Protein AF-A0A1M4T1I7-F1 (afdb_monomer_lite)

Structure (mmCIF, N/CA/C/O backbone):
data_AF-A0A1M4T1I7-F1
#
_entry.id   AF-A0A1M4T1I7-F1
#
loop_
_atom_site.group_PDB
_atom_site.id
_atom_site.type_symbol
_atom_site.label_atom_id
_atom_site.label_alt_id
_atom_site.label_comp_id
_atom_site.label_asym_id
_atom_site.label_entity_id
_atom_site.label_seq_id
_atom_site.pdbx_PDB_ins_code
_atom_site.Cartn_x
_atom_site.Cartn_y
_atom_site.Cartn_z
_atom_site.occupancy
_atom_site.B_iso_or_equiv
_atom_site.auth_seq_id
_atom_site.auth_comp_id
_atom_site.auth_asym_id
_atom_site.auth_atom_id
_atom_site.pdbx_PDB_model_num
ATOM 1 N N . MET A 1 1 ? -19.731 -5.158 9.465 1.00 67.06 1 MET A N 1
ATOM 2 C CA . MET A 1 1 ? -18.665 -6.024 8.899 1.00 67.06 1 MET A CA 1
ATOM 3 C C . MET A 1 1 ? -18.030 -5.417 7.651 1.00 67.06 1 MET A C 1
ATOM 5 O O . MET A 1 1 ? -16.820 -5.243 7.663 1.00 67.06 1 MET A O 1
ATOM 9 N N . ALA A 1 2 ? -18.805 -5.019 6.633 1.00 81.38 2 ALA A N 1
ATOM 10 C CA . ALA A 1 2 ? -18.279 -4.443 5.385 1.00 81.38 2 ALA A CA 1
ATOM 11 C C . ALA A 1 2 ? -17.332 -3.239 5.581 1.00 81.38 2 ALA A C 1
ATOM 13 O O . ALA A 1 2 ? -16.258 -3.204 4.991 1.00 81.38 2 ALA A O 1
ATOM 14 N N . THR A 1 3 ? -17.659 -2.301 6.477 1.00 82.31 3 THR A N 1
ATOM 15 C CA . THR A 1 3 ? -16.827 -1.111 6.738 1.00 82.31 3 THR A CA 1
ATOM 16 C C . THR A 1 3 ? -15.421 -1.462 7.225 1.00 82.31 3 THR A C 1
ATOM 18 O O . THR A 1 3 ? -14.450 -0.879 6.760 1.00 82.31 3 THR A O 1
ATOM 21 N N . LYS A 1 4 ? -15.287 -2.462 8.109 1.00 81.69 4 LYS A N 1
ATOM 22 C CA . LYS A 1 4 ? -13.978 -2.908 8.612 1.00 81.69 4 LYS A CA 1
ATOM 23 C C . LYS A 1 4 ? -13.129 -3.523 7.500 1.00 81.69 4 LYS A C 1
ATOM 25 O O . LYS A 1 4 ? -11.924 -3.298 7.476 1.00 81.69 4 LYS A O 1
ATOM 30 N N . ILE A 1 5 ? -13.758 -4.249 6.574 1.00 84.19 5 ILE A N 1
ATOM 31 C CA . ILE A 1 5 ? -13.089 -4.835 5.404 1.00 84.19 5 ILE A CA 1
ATOM 32 C C . ILE A 1 5 ? -12.574 -3.718 4.497 1.00 84.19 5 ILE A C 1
ATOM 34 O O . ILE A 1 5 ? -11.392 -3.699 4.178 1.00 84.19 5 ILE A O 1
ATOM 38 N N . ILE A 1 6 ? -13.421 -2.740 4.165 1.00 86.44 6 ILE A N 1
ATOM 39 C CA . ILE A 1 6 ? -13.047 -1.609 3.303 1.00 86.44 6 ILE A CA 1
ATOM 40 C C . ILE A 1 6 ? -11.886 -0.818 3.917 1.00 86.44 6 ILE A C 1
ATOM 42 O O . ILE A 1 6 ? -10.881 -0.583 3.250 1.00 86.44 6 ILE A O 1
ATOM 46 N N . VAL A 1 7 ? -11.987 -0.459 5.201 1.00 85.31 7 VAL A N 1
ATOM 47 C CA . VAL A 1 7 ? -10.931 0.276 5.919 1.00 85.31 7 VAL A CA 1
ATOM 48 C C . VAL A 1 7 ? -9.624 -0.521 5.940 1.00 85.31 7 VAL A C 1
ATOM 50 O O . VAL A 1 7 ? -8.558 0.045 5.705 1.00 85.31 7 VAL A O 1
ATOM 53 N N . SER A 1 8 ? -9.705 -1.837 6.148 1.00 84.81 8 SER A N 1
ATOM 54 C CA . SER A 1 8 ? -8.548 -2.739 6.132 1.00 84.81 8 SER A CA 1
ATOM 55 C C . SER A 1 8 ? -7.873 -2.794 4.765 1.00 84.81 8 SER A C 1
ATOM 57 O O . SER A 1 8 ? -6.658 -2.631 4.668 1.00 84.81 8 SER A O 1
ATOM 59 N N . THR A 1 9 ? -8.652 -2.975 3.698 1.00 85.06 9 THR A N 1
ATOM 60 C CA . THR A 1 9 ? -8.138 -3.017 2.325 1.00 85.06 9 THR A CA 1
ATOM 61 C C . THR A 1 9 ? -7.475 -1.698 1.940 1.00 85.06 9 THR A C 1
ATOM 63 O O . THR A 1 9 ? -6.364 -1.703 1.414 1.00 85.06 9 THR A O 1
ATOM 66 N N . VAL A 1 10 ? -8.115 -0.565 2.249 1.00 86.62 10 VAL A N 1
ATOM 67 C CA . VAL A 1 10 ? -7.559 0.768 1.975 1.00 86.62 10 VAL A CA 1
ATOM 68 C C . VAL A 1 10 ? -6.254 0.982 2.744 1.00 86.62 10 VAL A C 1
ATOM 70 O O . VAL A 1 10 ? -5.268 1.424 2.156 1.00 86.62 10 VAL A O 1
ATOM 73 N N . PHE A 1 11 ? -6.202 0.609 4.025 1.00 86.44 11 PHE A N 1
ATOM 74 C CA . PHE A 1 11 ? -4.982 0.739 4.821 1.00 86.44 11 PHE A CA 1
ATOM 75 C C . PHE A 1 11 ? -3.826 -0.096 4.258 1.00 86.44 11 PHE A C 1
ATOM 77 O O . PHE A 1 11 ? -2.715 0.415 4.142 1.00 86.44 11 PHE A O 1
ATOM 84 N N . LEU A 1 12 ? -4.077 -1.347 3.855 1.00 84.31 12 LEU A N 1
ATOM 85 C CA . LEU A 1 12 ? -3.046 -2.209 3.262 1.00 84.31 12 LEU A CA 1
ATOM 86 C C . LEU A 1 12 ? -2.514 -1.655 1.936 1.00 84.31 12 LEU A C 1
ATOM 88 O O . LEU A 1 12 ? -1.311 -1.727 1.683 1.00 84.31 12 LEU A O 1
ATOM 92 N N . LEU A 1 13 ? -3.383 -1.066 1.111 1.00 83.44 13 LEU A N 1
ATOM 93 C CA . LEU A 1 13 ? -2.972 -0.414 -0.133 1.00 83.44 13 LEU A CA 1
ATOM 94 C C . LEU A 1 13 ? -2.054 0.784 0.135 1.00 83.44 13 LEU A C 1
ATOM 96 O O . LEU A 1 13 ? -0.991 0.883 -0.483 1.00 83.44 13 LEU A O 1
ATOM 100 N N . ILE A 1 14 ? -2.429 1.652 1.080 1.00 84.88 14 ILE A N 1
ATOM 101 C CA . ILE A 1 14 ? -1.636 2.831 1.460 1.00 84.88 14 ILE A CA 1
ATOM 102 C C . ILE A 1 14 ? -0.303 2.407 2.091 1.00 84.88 14 ILE A C 1
ATOM 104 O O . ILE A 1 14 ? 0.746 2.939 1.731 1.00 84.88 14 ILE A O 1
ATOM 108 N N . LEU A 1 15 ? -0.320 1.426 2.997 1.00 84.06 15 LEU A N 1
ATOM 109 C CA . LEU A 1 15 ? 0.888 0.881 3.618 1.00 84.06 15 LEU A CA 1
ATOM 110 C C . LEU A 1 15 ? 1.842 0.312 2.558 1.00 84.06 15 LEU A C 1
ATOM 112 O O . LEU A 1 15 ? 3.046 0.553 2.619 1.00 84.06 15 LEU A O 1
ATOM 116 N N . GLY A 1 16 ? 1.299 -0.384 1.558 1.00 80.00 16 GLY A N 1
ATOM 117 C CA . GLY A 1 16 ? 2.047 -0.856 0.397 1.00 80.00 16 GLY A CA 1
ATOM 118 C C . GLY A 1 16 ? 2.767 0.258 -0.349 1.00 80.00 16 GLY A C 1
ATOM 119 O O . GLY A 1 16 ? 3.969 0.164 -0.555 1.00 80.00 16 GLY A O 1
ATOM 120 N N . LEU A 1 17 ? 2.050 1.332 -0.687 1.00 80.69 17 LEU A N 1
ATOM 121 C CA . LEU A 1 17 ? 2.603 2.525 -1.341 1.00 80.69 17 LEU A CA 1
ATOM 122 C C . LEU A 1 17 ? 3.765 3.136 -0.550 1.00 80.69 17 LEU A C 1
ATOM 124 O O . LEU A 1 17 ? 4.807 3.473 -1.118 1.00 80.69 17 LEU A O 1
ATOM 128 N N . VAL A 1 18 ? 3.593 3.271 0.767 1.00 81.50 18 VAL A N 1
ATOM 129 C CA . VAL A 1 18 ? 4.625 3.821 1.655 1.00 81.50 18 VAL A CA 1
ATOM 130 C C . VAL A 1 18 ? 5.851 2.911 1.702 1.00 81.50 18 VAL A C 1
ATOM 132 O O . VAL A 1 18 ? 6.976 3.406 1.641 1.00 81.50 18 VAL A O 1
ATOM 135 N N . MET A 1 19 ? 5.654 1.591 1.753 1.00 77.25 19 MET A N 1
ATOM 136 C CA . MET A 1 19 ? 6.759 0.633 1.698 1.00 77.25 19 MET A CA 1
ATOM 137 C C . MET A 1 19 ? 7.482 0.656 0.354 1.00 77.25 19 MET A C 1
ATOM 139 O O . MET A 1 19 ? 8.706 0.677 0.351 1.00 77.25 19 MET A O 1
ATOM 143 N N . THR A 1 20 ? 6.763 0.735 -0.768 1.00 73.88 20 THR A N 1
ATOM 144 C CA . THR A 1 20 ? 7.365 0.866 -2.103 1.00 73.88 20 THR A CA 1
ATOM 145 C C . THR A 1 20 ? 8.259 2.103 -2.187 1.00 73.88 20 THR A C 1
ATOM 147 O O . THR A 1 20 ? 9.382 2.017 -2.685 1.00 73.88 20 THR A O 1
ATOM 150 N N . LYS A 1 21 ? 7.816 3.240 -1.626 1.00 71.69 21 LYS A N 1
ATOM 151 C CA . LYS A 1 21 ? 8.675 4.425 -1.483 1.00 71.69 21 LYS A CA 1
ATOM 152 C C . LYS A 1 21 ? 9.914 4.107 -0.648 1.00 71.69 21 LYS A C 1
ATOM 154 O O . LYS A 1 21 ? 11.019 4.395 -1.083 1.00 71.69 21 LYS A O 1
ATOM 159 N N . GLY A 1 22 ? 9.727 3.519 0.535 1.00 64.88 22 GLY A N 1
ATOM 160 C CA . GLY A 1 22 ? 10.814 3.203 1.462 1.00 64.88 22 GLY A CA 1
ATOM 161 C C . GLY A 1 22 ? 11.848 2.227 0.894 1.00 64.88 22 GLY A C 1
ATOM 162 O O . GLY A 1 22 ? 13.026 2.357 1.209 1.00 64.88 22 GLY A O 1
ATOM 163 N N . THR A 1 23 ? 11.436 1.289 0.040 1.00 68.25 23 THR A N 1
ATOM 164 C CA . THR A 1 23 ? 12.332 0.367 -0.668 1.00 68.25 23 THR A CA 1
ATOM 165 C C . THR A 1 23 ? 13.155 1.110 -1.719 1.00 68.25 23 THR A C 1
ATOM 167 O O . THR A 1 23 ? 14.379 1.111 -1.635 1.00 68.25 23 THR A O 1
ATOM 170 N N . HIS A 1 24 ? 12.509 1.837 -2.633 1.00 64.31 24 HIS A N 1
ATOM 171 C CA . HIS A 1 24 ? 13.210 2.515 -3.729 1.00 64.31 24 HIS A CA 1
ATOM 172 C C . HIS A 1 24 ? 13.958 3.789 -3.314 1.00 64.31 24 HIS A C 1
ATOM 174 O O . HIS A 1 24 ? 14.872 4.219 -4.005 1.00 64.31 24 HIS A O 1
ATOM 180 N N . GLU A 1 25 ? 13.611 4.413 -2.190 1.00 61.72 25 GLU A N 1
ATOM 181 C CA . GLU A 1 25 ? 14.379 5.533 -1.627 1.00 61.72 25 GLU A CA 1
ATOM 182 C C . GLU A 1 25 ? 15.689 5.060 -0.977 1.00 61.72 25 GLU A C 1
ATOM 184 O O . GLU A 1 25 ? 16.624 5.848 -0.834 1.00 61.72 25 GLU A O 1
ATOM 189 N N . LYS A 1 26 ? 15.768 3.774 -0.608 1.00 53.81 26 LYS A N 1
ATOM 190 C CA . LYS A 1 26 ? 16.965 3.146 -0.039 1.00 53.81 26 LYS A CA 1
ATOM 191 C C . LYS A 1 26 ? 17.894 2.558 -1.105 1.00 53.81 26 LYS A C 1
ATOM 193 O O . LYS A 1 26 ? 19.081 2.392 -0.830 1.00 53.81 26 LYS A O 1
ATOM 198 N N . ASP A 1 27 ? 17.364 2.257 -2.289 1.00 55.69 27 ASP A N 1
ATOM 199 C CA . ASP A 1 27 ? 18.143 1.755 -3.419 1.00 55.69 27 ASP A CA 1
ATOM 200 C C . ASP A 1 27 ? 19.067 2.845 -3.979 1.00 55.69 27 ASP A C 1
ATOM 202 O O . ASP A 1 27 ? 18.720 4.026 -4.080 1.00 55.69 27 ASP A O 1
ATOM 206 N N . ASN A 1 28 ? 20.277 2.444 -4.369 1.00 48.81 28 ASN A N 1
ATOM 207 C CA . ASN A 1 28 ? 21.261 3.342 -4.963 1.00 48.81 28 ASN A CA 1
ATOM 208 C C . ASN A 1 28 ? 20.675 3.987 -6.241 1.00 48.81 28 ASN A C 1
ATOM 210 O O . ASN A 1 28 ? 19.920 3.354 -6.978 1.00 48.81 28 ASN A O 1
ATOM 214 N N . ILE A 1 29 ? 21.041 5.237 -6.551 1.00 54.00 29 ILE A N 1
ATOM 215 C CA . ILE A 1 29 ? 20.463 6.080 -7.633 1.00 54.00 29 ILE A CA 1
ATOM 216 C C . ILE A 1 29 ? 20.558 5.424 -9.040 1.00 54.00 29 ILE A C 1
ATOM 218 O O . ILE A 1 29 ? 19.981 5.913 -10.016 1.00 54.00 29 ILE A O 1
ATOM 222 N N . GLN A 1 30 ?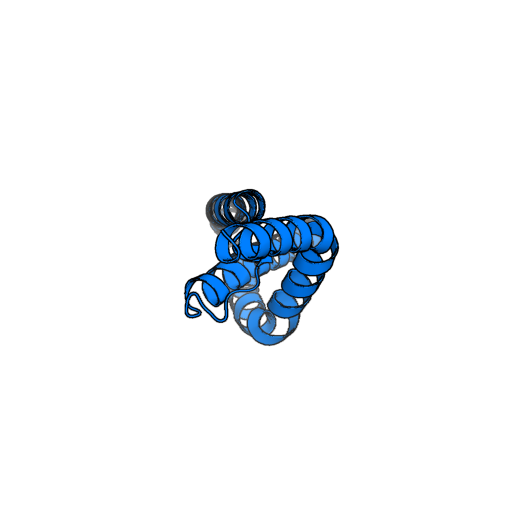 21.316 4.331 -9.165 1.00 49.12 30 GLN A N 1
ATOM 223 C CA . GLN A 1 30 ? 21.465 3.525 -10.378 1.00 49.12 30 GLN A CA 1
ATOM 224 C C . GLN A 1 30 ? 20.462 2.364 -10.502 1.00 49.12 30 GLN A C 1
ATOM 226 O O . GLN A 1 30 ? 20.178 1.967 -11.628 1.00 49.12 30 GLN A O 1
ATOM 231 N N . GLU A 1 31 ? 19.903 1.859 -9.399 1.00 53.22 31 GLU A N 1
ATOM 232 C CA . GLU A 1 31 ? 18.944 0.736 -9.382 1.00 53.22 31 GLU A CA 1
ATOM 233 C C . GLU A 1 31 ? 17.487 1.204 -9.284 1.00 53.22 31 GLU A C 1
ATOM 235 O O . GLU A 1 31 ? 16.556 0.438 -9.522 1.00 53.22 31 GLU A O 1
ATOM 240 N N . THR A 1 32 ? 17.273 2.489 -8.993 1.00 58.38 32 THR A N 1
ATOM 241 C CA . THR A 1 32 ? 15.937 3.073 -8.914 1.00 58.38 32 THR A CA 1
ATOM 242 C C . THR A 1 32 ? 15.277 3.126 -10.297 1.00 58.38 32 THR A C 1
ATOM 244 O O . THR A 1 32 ? 15.804 3.787 -11.204 1.00 58.38 32 THR A O 1
ATOM 247 N N . PRO A 1 33 ? 14.096 2.503 -10.485 1.00 61.97 33 PRO A N 1
ATOM 248 C CA . PRO A 1 33 ? 13.409 2.532 -11.768 1.00 61.97 33 PRO A CA 1
ATOM 249 C C . PRO A 1 33 ? 13.095 3.976 -12.181 1.00 61.97 33 PRO A C 1
ATOM 251 O O . PRO A 1 33 ? 12.666 4.798 -11.367 1.00 61.97 33 PRO A O 1
ATOM 254 N N . LEU A 1 34 ? 13.271 4.297 -13.469 1.00 64.31 34 LEU A N 1
ATOM 255 C CA . LEU A 1 34 ? 13.052 5.644 -14.031 1.00 64.31 34 LEU A CA 1
ATOM 256 C C . LEU A 1 34 ? 11.667 6.222 -13.703 1.00 64.31 34 LEU A C 1
ATOM 258 O O . LEU A 1 34 ? 11.516 7.439 -13.589 1.00 64.31 34 LEU A O 1
ATOM 262 N N . VAL A 1 35 ? 10.682 5.346 -13.509 1.00 65.06 35 VAL A N 1
ATOM 263 C CA . VAL A 1 35 ? 9.319 5.682 -13.097 1.00 65.06 35 VAL A CA 1
ATOM 264 C C . VAL A 1 35 ? 9.299 6.433 -11.759 1.00 65.06 35 VAL A C 1
ATOM 266 O O . VAL A 1 35 ? 8.663 7.480 -11.659 1.00 65.06 35 VAL A O 1
ATOM 269 N N . TYR A 1 36 ? 10.071 5.991 -10.763 1.00 66.00 36 TYR A N 1
ATOM 270 C CA . TYR A 1 36 ? 10.145 6.624 -9.435 1.00 66.00 36 TYR A CA 1
ATOM 271 C C . TYR A 1 36 ? 10.984 7.904 -9.409 1.00 66.00 36 TYR A C 1
ATOM 273 O O . TYR A 1 36 ? 10.945 8.672 -8.445 1.00 66.00 36 TYR A O 1
ATOM 281 N N . ARG A 1 37 ? 11.726 8.174 -10.488 1.00 65.00 37 ARG A N 1
ATOM 282 C CA . ARG A 1 37 ? 12.438 9.442 -10.681 1.00 65.00 37 ARG A CA 1
ATOM 283 C C . ARG A 1 37 ? 11.520 10.552 -11.197 1.00 65.00 37 ARG A C 1
ATOM 285 O O . ARG A 1 37 ? 11.907 11.719 -11.173 1.00 65.00 37 ARG A O 1
ATOM 292 N N . ASN A 1 38 ? 10.325 10.207 -11.676 1.00 68.69 38 ASN A N 1
ATOM 293 C CA . ASN A 1 38 ? 9.353 11.185 -12.136 1.00 68.69 38 ASN A CA 1
ATOM 294 C C . ASN A 1 38 ? 8.843 12.022 -10.941 1.00 68.69 38 ASN A C 1
ATOM 296 O O . ASN A 1 38 ? 8.388 11.442 -9.949 1.00 68.69 38 ASN A O 1
ATOM 300 N N . PRO A 1 39 ? 8.884 13.369 -11.009 1.00 69.88 39 PRO A N 1
ATOM 301 C CA . PRO A 1 39 ? 8.403 14.234 -9.930 1.00 69.88 39 PRO A CA 1
ATOM 302 C C . PRO A 1 39 ? 6.943 13.963 -9.548 1.00 69.88 39 PRO A C 1
ATOM 304 O O . PRO A 1 39 ? 6.604 14.049 -8.370 1.00 69.88 39 PRO A O 1
ATOM 307 N N . THR A 1 40 ? 6.095 13.571 -10.503 1.00 74.31 40 THR A N 1
ATOM 308 C CA . THR A 1 40 ? 4.692 13.222 -10.237 1.00 74.31 40 THR A CA 1
ATOM 309 C C . THR A 1 40 ? 4.579 11.974 -9.363 1.00 74.31 40 THR A C 1
ATOM 311 O O . THR A 1 40 ? 3.825 11.964 -8.394 1.00 74.31 40 THR A O 1
ATOM 314 N N . VAL A 1 41 ? 5.375 10.940 -9.649 1.00 72.81 41 VAL A N 1
ATOM 315 C CA . VAL A 1 41 ? 5.395 9.695 -8.864 1.00 72.81 41 VAL A CA 1
ATOM 316 C C . VAL A 1 41 ? 5.936 9.963 -7.461 1.00 72.81 41 VAL A C 1
ATOM 318 O O . VAL A 1 41 ? 5.332 9.534 -6.480 1.00 72.81 41 VAL A O 1
ATOM 321 N N . GLN A 1 42 ? 6.998 10.766 -7.333 1.00 76.19 42 GLN A N 1
ATOM 322 C CA . GLN A 1 42 ? 7.494 11.190 -6.019 1.00 76.19 42 GLN A CA 1
ATOM 323 C C . GLN A 1 42 ? 6.464 11.995 -5.221 1.00 76.19 42 GLN A C 1
ATOM 325 O O . GLN A 1 42 ? 6.381 11.835 -4.001 1.00 76.19 42 GLN A O 1
ATOM 330 N N . TYR A 1 43 ? 5.681 12.849 -5.884 1.00 80.31 43 TYR A N 1
ATOM 331 C CA . TYR A 1 43 ? 4.615 13.606 -5.234 1.00 80.31 43 TYR A CA 1
ATOM 332 C C . TYR A 1 43 ? 3.504 12.682 -4.728 1.00 80.31 43 TYR A C 1
ATOM 334 O O . TYR A 1 43 ? 3.109 12.799 -3.571 1.00 80.31 43 TYR A O 1
ATOM 342 N N . ILE A 1 44 ? 3.072 11.713 -5.543 1.00 81.69 44 ILE A N 1
ATOM 343 C CA . ILE A 1 44 ? 2.094 10.690 -5.144 1.00 81.69 44 ILE A CA 1
ATOM 344 C C . ILE A 1 44 ? 2.603 9.913 -3.928 1.00 81.69 44 ILE A C 1
ATOM 346 O O . ILE A 1 44 ? 1.888 9.803 -2.940 1.00 81.69 44 ILE A O 1
ATOM 350 N N . LEU A 1 45 ? 3.856 9.454 -3.949 1.00 81.44 45 LEU A N 1
ATOM 351 C CA . LEU A 1 45 ? 4.457 8.705 -2.840 1.00 81.44 45 LEU A CA 1
ATOM 352 C C . LEU A 1 45 ? 4.568 9.548 -1.558 1.00 81.44 45 LEU A C 1
ATOM 354 O O . LEU A 1 45 ? 4.303 9.049 -0.464 1.00 81.44 45 LEU A O 1
ATOM 358 N N . LYS A 1 46 ? 4.923 10.837 -1.665 1.00 83.25 46 LYS A N 1
ATOM 359 C CA . LYS A 1 46 ? 4.916 11.770 -0.521 1.00 83.25 46 LYS A CA 1
ATOM 360 C C . LYS A 1 46 ? 3.503 11.996 0.019 1.00 83.25 46 LYS A C 1
ATOM 362 O O . LYS A 1 46 ? 3.311 11.969 1.233 1.00 83.25 46 LYS A O 1
ATOM 367 N N . LEU A 1 47 ? 2.522 12.172 -0.862 1.00 86.25 47 LEU A N 1
ATOM 368 C CA . LEU A 1 47 ? 1.118 12.314 -0.488 1.00 86.25 47 LEU A CA 1
ATOM 369 C C . LEU A 1 47 ? 0.596 11.040 0.191 1.00 86.25 47 LEU A C 1
ATOM 371 O O . LEU A 1 47 ? -0.129 11.130 1.178 1.00 86.25 47 LEU A O 1
ATOM 375 N N . SER A 1 48 ? 1.016 9.860 -0.273 1.00 84.75 48 SER A N 1
ATOM 376 C CA . SER A 1 48 ? 0.672 8.579 0.348 1.00 84.75 48 SER A CA 1
ATOM 377 C C . SER A 1 48 ? 1.212 8.451 1.770 1.00 84.75 48 SER A C 1
ATOM 379 O O . SER A 1 48 ? 0.498 7.926 2.616 1.00 84.75 48 SER A O 1
ATOM 381 N N . ILE A 1 49 ? 2.410 8.969 2.075 1.00 85.38 49 ILE A N 1
ATOM 382 C CA . ILE A 1 49 ? 2.907 9.022 3.463 1.00 85.38 49 ILE A CA 1
ATOM 383 C C . ILE A 1 49 ? 2.011 9.907 4.329 1.00 85.38 49 ILE A C 1
ATOM 385 O O . ILE A 1 49 ? 1.665 9.530 5.446 1.00 85.38 49 ILE A O 1
ATOM 389 N N . LEU A 1 50 ? 1.625 11.080 3.823 1.00 88.62 50 LEU A N 1
ATOM 390 C CA . LEU A 1 50 ? 0.761 11.992 4.568 1.00 88.62 50 LEU A CA 1
ATOM 391 C C . LEU A 1 50 ? -0.611 11.355 4.839 1.00 88.62 50 LEU A C 1
ATOM 393 O O . LEU A 1 50 ? -1.091 11.380 5.973 1.00 88.62 50 LEU A O 1
ATOM 397 N N . LEU A 1 51 ? -1.200 10.719 3.819 1.00 88.12 51 LEU A N 1
ATOM 398 C CA . LEU A 1 51 ? -2.424 9.930 3.963 1.00 88.12 51 LEU A CA 1
ATOM 399 C C . LEU A 1 51 ? -2.239 8.794 4.965 1.00 88.12 51 LEU A C 1
ATOM 401 O O . LEU A 1 51 ? -3.116 8.581 5.794 1.00 88.12 51 LEU A O 1
ATOM 405 N N . PHE A 1 52 ? -1.110 8.089 4.920 1.00 88.69 52 PHE A N 1
ATOM 406 C CA . PHE A 1 52 ? -0.817 7.003 5.845 1.00 88.69 52 PHE A CA 1
ATOM 407 C C . PHE A 1 52 ? -0.792 7.486 7.291 1.00 88.69 52 PHE A C 1
ATOM 409 O O . PHE A 1 52 ? -1.426 6.866 8.134 1.00 88.69 52 PHE A O 1
ATOM 416 N N . ILE A 1 53 ? -0.128 8.607 7.578 1.00 88.56 53 ILE A N 1
ATOM 417 C CA . ILE A 1 53 ? -0.072 9.183 8.928 1.00 88.56 53 ILE A CA 1
ATOM 418 C C . ILE A 1 53 ? -1.476 9.563 9.413 1.00 88.56 53 ILE A C 1
ATOM 420 O O . ILE A 1 53 ? -1.866 9.181 10.516 1.00 88.56 53 ILE A O 1
ATOM 424 N N . GLY A 1 54 ? -2.259 10.259 8.582 1.00 88.00 54 GLY A N 1
ATOM 425 C CA . GLY A 1 54 ? -3.626 10.650 8.938 1.00 88.00 54 GLY A CA 1
ATOM 426 C C . GLY A 1 54 ? -4.545 9.445 9.161 1.00 88.00 54 GLY A C 1
ATOM 427 O O . GLY A 1 54 ? -5.253 9.369 10.166 1.00 88.00 54 GLY A O 1
ATOM 428 N N . PHE A 1 55 ? -4.490 8.464 8.260 1.00 87.94 55 PHE A N 1
ATOM 429 C CA . PHE A 1 55 ? -5.316 7.260 8.329 1.00 87.94 55 PHE A CA 1
ATOM 430 C C . PHE A 1 55 ? -4.877 6.327 9.465 1.00 87.94 55 PHE A C 1
ATOM 432 O O . PHE A 1 55 ? -5.720 5.720 10.119 1.00 87.94 55 PHE A O 1
ATOM 439 N N . SER A 1 56 ? -3.574 6.266 9.752 1.00 87.19 56 SER A N 1
ATOM 440 C CA . SER A 1 56 ? -3.003 5.568 10.906 1.00 87.19 56 SER A CA 1
ATOM 441 C C . SER A 1 56 ? -3.487 6.187 12.211 1.00 87.19 56 SER A C 1
ATOM 443 O O . SER A 1 56 ? -3.902 5.448 13.097 1.00 87.19 56 SER A O 1
ATOM 445 N N . GLY A 1 57 ? -3.471 7.519 12.329 1.00 88.38 57 GLY A N 1
ATOM 446 C CA . GLY A 1 57 ? -4.014 8.214 13.497 1.00 88.38 57 GLY A CA 1
ATOM 447 C C . GLY A 1 57 ? -5.495 7.895 13.696 1.00 88.38 57 GLY A C 1
ATOM 448 O O . GLY A 1 57 ? -5.896 7.482 14.780 1.00 88.38 57 GLY A O 1
ATOM 449 N N . PHE A 1 58 ? -6.293 7.987 12.629 1.00 88.75 58 PHE A N 1
ATOM 450 C CA . PHE A 1 58 ? -7.714 7.636 12.663 1.00 88.75 58 PHE A CA 1
ATOM 451 C C . PHE A 1 58 ? -7.962 6.183 13.105 1.00 88.75 58 PHE A C 1
ATOM 453 O O . PHE A 1 58 ? -8.787 5.942 13.983 1.00 88.75 58 PHE A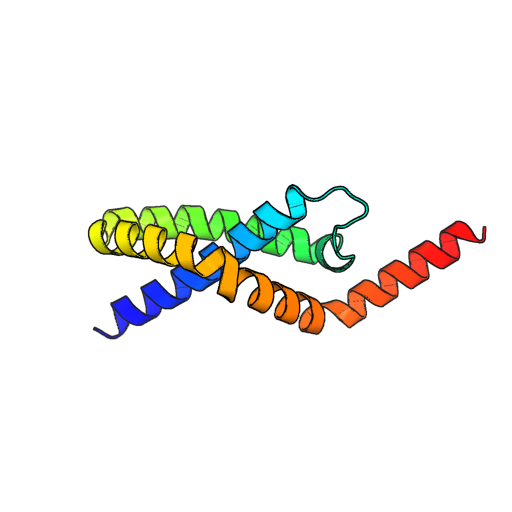 O 1
ATOM 460 N N . LEU A 1 59 ? -7.229 5.216 12.544 1.00 87.31 59 LEU A N 1
ATOM 461 C CA . LEU A 1 59 ? -7.352 3.793 12.886 1.00 87.31 59 LEU A CA 1
ATOM 462 C C . LEU A 1 59 ? -6.980 3.491 14.338 1.00 87.31 59 LEU A C 1
ATOM 464 O O . LEU A 1 59 ? -7.601 2.625 14.954 1.00 87.31 59 LEU A O 1
ATOM 468 N N . LEU A 1 60 ? -6.003 4.216 14.883 1.00 88.50 60 LEU A N 1
ATOM 469 C CA . LEU A 1 60 ? -5.563 4.072 16.268 1.00 88.50 60 LEU A CA 1
ATOM 470 C C . LEU A 1 60 ? -6.694 4.429 17.247 1.00 88.50 60 LEU A C 1
ATOM 472 O O . LEU A 1 60 ? -6.894 3.712 18.226 1.00 88.50 60 LEU A O 1
ATOM 476 N N . PHE A 1 61 ? -7.487 5.464 16.944 1.00 88.31 61 PHE A N 1
ATOM 477 C CA . PHE A 1 61 ? -8.663 5.843 17.742 1.00 88.31 61 PHE A CA 1
ATOM 478 C C . PHE A 1 61 ? -9.932 5.052 17.395 1.00 88.31 61 PHE A C 1
ATOM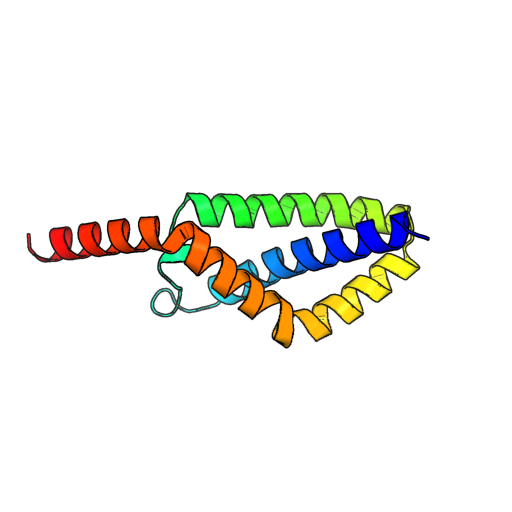 480 O O . PHE A 1 61 ? -10.776 4.853 18.265 1.00 88.31 61 PHE A O 1
ATOM 487 N N . TYR A 1 62 ? -10.083 4.597 16.148 1.00 86.06 62 TYR A N 1
ATOM 488 C CA . TYR A 1 62 ? -11.255 3.838 15.706 1.00 86.06 62 TYR A CA 1
ATOM 489 C C . TYR A 1 62 ? -11.261 2.403 16.251 1.00 86.06 62 TYR A C 1
ATOM 491 O O . TYR A 1 62 ? -12.259 1.957 16.816 1.00 86.06 62 TYR A O 1
ATOM 499 N N . ASP A 1 63 ? -10.162 1.664 16.066 1.00 87.81 63 ASP A N 1
ATOM 500 C CA . ASP A 1 63 ? -10.036 0.270 16.503 1.00 87.81 63 ASP A CA 1
ATOM 501 C C . ASP A 1 63 ? -8.546 -0.116 16.594 1.00 87.81 63 ASP A C 1
ATOM 503 O O . ASP A 1 63 ? -7.952 -0.668 15.663 1.00 87.81 63 ASP A O 1
ATOM 507 N N . TRP A 1 64 ? -7.920 0.193 17.734 1.00 87.44 64 TRP A N 1
ATOM 508 C CA . TRP A 1 64 ? -6.480 -0.006 17.953 1.00 87.44 64 TRP A CA 1
ATOM 509 C C . TRP A 1 64 ? -6.019 -1.467 17.777 1.00 87.44 64 TRP A C 1
ATOM 511 O O . TRP A 1 64 ? -4.891 -1.714 17.344 1.00 87.44 64 TRP A O 1
ATOM 521 N N . LYS A 1 65 ? -6.889 -2.449 18.063 1.00 90.31 65 LYS A N 1
ATOM 522 C CA . LYS A 1 65 ? -6.598 -3.882 17.862 1.00 90.31 65 LYS A CA 1
ATOM 523 C C . LYS A 1 65 ? -6.516 -4.217 16.378 1.00 90.31 65 LYS A C 1
ATOM 525 O O . LYS A 1 65 ? -5.601 -4.918 15.945 1.00 90.31 65 LYS A O 1
ATOM 530 N N . LEU A 1 66 ? -7.466 -3.695 15.605 1.00 86.69 66 LEU A N 1
ATOM 531 C CA . LEU A 1 66 ? -7.506 -3.841 14.155 1.00 86.69 66 LEU A CA 1
ATOM 532 C C . LEU A 1 66 ? -6.272 -3.179 13.529 1.00 86.69 66 LEU A C 1
ATOM 534 O O . LEU A 1 66 ? -5.617 -3.789 12.688 1.00 86.69 66 LEU A O 1
ATOM 538 N N . PHE A 1 67 ? -5.900 -1.987 14.000 1.00 88.00 67 PHE A N 1
ATOM 539 C CA . PHE A 1 67 ? -4.702 -1.276 13.555 1.00 88.00 67 PHE A CA 1
ATOM 540 C C . PHE A 1 67 ? -3.411 -2.086 13.749 1.00 88.00 67 PHE A C 1
ATOM 542 O O . PHE A 1 67 ? -2.645 -2.254 12.800 1.00 88.00 67 PHE A O 1
ATOM 549 N N . ILE A 1 68 ? -3.182 -2.640 14.945 1.00 88.56 68 ILE A N 1
ATOM 550 C CA . ILE A 1 68 ? -1.996 -3.469 15.221 1.00 88.56 68 ILE A CA 1
ATOM 551 C C . ILE A 1 68 ? -1.998 -4.735 14.359 1.00 88.56 68 ILE A C 1
ATOM 553 O O . ILE A 1 68 ? -0.970 -5.078 13.773 1.00 88.56 68 ILE A O 1
ATOM 557 N N . GLY A 1 69 ? -3.149 -5.404 14.235 1.00 89.56 69 GLY A N 1
ATOM 558 C CA . GLY A 1 69 ? -3.285 -6.580 13.375 1.00 89.56 69 GLY A CA 1
ATOM 559 C C . GLY A 1 69 ? -2.965 -6.266 11.912 1.00 89.56 69 GLY A C 1
ATOM 560 O O . GLY A 1 69 ? -2.210 -6.996 11.271 1.00 89.56 69 GLY A O 1
ATOM 561 N N . LEU A 1 70 ? -3.469 -5.142 11.402 1.00 88.12 70 LEU A N 1
ATOM 562 C CA . LEU A 1 70 ? -3.194 -4.668 10.048 1.00 88.12 70 LEU A CA 1
ATOM 563 C C . LEU A 1 70 ? -1.734 -4.298 9.830 1.00 88.12 70 LEU A C 1
ATOM 565 O O . LEU A 1 70 ? -1.199 -4.612 8.771 1.00 88.12 70 LEU A O 1
ATOM 569 N N . LEU A 1 71 ? -1.087 -3.637 10.792 1.00 87.12 71 LEU A N 1
ATOM 570 C CA . LEU A 1 71 ? 0.340 -3.344 10.695 1.00 87.12 71 LEU A CA 1
ATOM 571 C C . LEU A 1 71 ? 1.149 -4.633 10.623 1.00 87.12 71 LEU A C 1
ATOM 573 O O . LEU A 1 71 ? 2.011 -4.758 9.759 1.00 87.12 71 LEU A O 1
ATOM 577 N N . PHE A 1 72 ? 0.851 -5.606 11.481 1.00 87.94 72 PHE A N 1
ATOM 578 C CA . PHE A 1 72 ? 1.590 -6.862 11.511 1.00 87.94 72 PHE A CA 1
ATOM 579 C C . PHE A 1 72 ? 1.415 -7.655 10.209 1.00 87.94 72 PHE A C 1
ATOM 581 O O . PHE A 1 72 ? 2.399 -8.015 9.560 1.00 87.94 72 PHE A O 1
ATOM 588 N N . VAL A 1 73 ? 0.164 -7.855 9.778 1.00 86.56 73 VAL A N 1
ATOM 589 C CA . VAL A 1 73 ? -0.159 -8.537 8.514 1.00 86.56 73 VAL A CA 1
ATOM 590 C C . VAL A 1 73 ? 0.416 -7.770 7.329 1.00 86.56 73 VAL A C 1
ATOM 592 O O . VAL A 1 73 ? 1.007 -8.366 6.430 1.00 86.56 73 VAL A O 1
ATOM 595 N N . GLY A 1 74 ? 0.267 -6.450 7.337 1.00 82.38 74 GLY A N 1
ATOM 596 C CA . GLY A 1 74 ? 0.720 -5.562 6.284 1.00 82.38 74 GLY A CA 1
ATOM 597 C C . GLY A 1 74 ? 2.232 -5.569 6.126 1.00 82.38 74 GLY A C 1
ATOM 598 O O . GLY A 1 74 ? 2.705 -5.697 5.008 1.00 82.38 74 GLY A O 1
ATOM 599 N N . ILE A 1 75 ? 3.000 -5.530 7.216 1.00 81.94 75 ILE A N 1
ATOM 600 C CA . ILE A 1 75 ? 4.466 -5.633 7.163 1.00 81.94 75 ILE A CA 1
ATOM 601 C C . ILE A 1 75 ? 4.895 -7.014 6.645 1.00 81.94 75 ILE A C 1
ATOM 603 O O . ILE A 1 75 ? 5.780 -7.091 5.792 1.00 81.94 75 ILE A O 1
ATOM 607 N N . LEU A 1 76 ? 4.246 -8.095 7.100 1.00 83.19 76 LEU A N 1
ATOM 608 C CA . LEU A 1 76 ? 4.543 -9.452 6.622 1.00 83.19 76 LEU A CA 1
ATOM 609 C C . LEU A 1 76 ? 4.270 -9.618 5.120 1.00 83.19 76 LEU A C 1
ATOM 611 O O . LEU A 1 76 ? 5.087 -10.181 4.392 1.00 83.19 76 LEU A O 1
ATOM 615 N N . THR A 1 77 ? 3.114 -9.145 4.654 1.00 74.88 77 THR A N 1
ATOM 616 C CA . THR A 1 77 ? 2.670 -9.337 3.264 1.00 74.88 77 THR A CA 1
ATOM 617 C C . THR A 1 77 ? 3.222 -8.290 2.303 1.00 74.88 77 THR A C 1
ATOM 619 O O . THR A 1 77 ? 3.338 -8.583 1.109 1.00 74.88 77 THR A O 1
ATOM 622 N N . ALA A 1 78 ? 3.632 -7.113 2.791 1.00 69.94 78 ALA A N 1
ATOM 623 C CA . ALA A 1 78 ? 4.151 -6.027 1.962 1.00 69.94 78 ALA A CA 1
ATOM 624 C C . ALA A 1 78 ? 5.362 -6.455 1.143 1.00 69.94 78 ALA A C 1
ATOM 626 O O . ALA A 1 78 ? 5.408 -6.179 -0.056 1.00 69.94 78 ALA A O 1
ATOM 627 N N . LYS A 1 79 ? 6.292 -7.194 1.758 1.00 66.44 79 LYS A N 1
ATOM 628 C CA . LYS A 1 79 ? 7.514 -7.642 1.084 1.00 66.44 79 LYS A CA 1
ATOM 629 C C . LYS A 1 79 ? 7.240 -8.565 -0.110 1.00 66.44 79 LYS A C 1
ATOM 631 O O . LYS A 1 79 ? 7.993 -8.543 -1.074 1.00 66.44 79 LYS A O 1
ATOM 636 N N . PHE A 1 80 ? 6.170 -9.358 -0.049 1.00 67.81 80 PHE A N 1
ATOM 637 C CA . PHE A 1 80 ? 5.877 -10.390 -1.049 1.00 67.81 80 PHE A CA 1
ATOM 638 C C . PHE A 1 80 ? 4.802 -9.994 -2.057 1.00 67.81 80 PHE A C 1
ATOM 640 O O . PHE A 1 80 ? 4.853 -10.430 -3.202 1.00 67.81 80 PHE A O 1
ATOM 647 N N . THR A 1 81 ? 3.827 -9.183 -1.649 1.00 66.81 81 THR A N 1
ATOM 648 C CA . THR A 1 81 ? 2.604 -8.973 -2.438 1.00 66.81 81 THR A CA 1
ATOM 649 C C . THR A 1 81 ? 2.470 -7.515 -2.833 1.00 66.81 81 THR A C 1
ATOM 651 O O . THR A 1 81 ? 2.338 -7.188 -4.008 1.00 66.81 81 THR A O 1
ATOM 654 N N . THR A 1 82 ? 2.554 -6.612 -1.861 1.00 68.88 82 THR A N 1
ATOM 655 C CA . THR A 1 82 ? 2.159 -5.223 -2.085 1.00 68.88 82 THR A CA 1
ATOM 656 C C . THR A 1 82 ? 3.217 -4.435 -2.857 1.00 68.88 82 THR A C 1
ATOM 658 O O . THR A 1 82 ? 2.854 -3.672 -3.747 1.00 68.88 82 THR A O 1
ATOM 661 N N . ILE A 1 83 ? 4.510 -4.674 -2.605 1.00 68.50 83 ILE A N 1
ATOM 662 C CA . ILE A 1 83 ? 5.607 -4.039 -3.357 1.00 68.50 83 ILE A CA 1
ATOM 663 C C . ILE A 1 83 ? 5.558 -4.383 -4.861 1.00 68.50 83 ILE A C 1
ATOM 665 O O . ILE A 1 83 ? 5.458 -3.448 -5.654 1.00 68.50 83 ILE A O 1
ATOM 669 N N . PRO A 1 84 ? 5.557 -5.664 -5.298 1.00 69.69 84 PRO A N 1
ATOM 670 C CA . PRO A 1 84 ? 5.555 -5.988 -6.729 1.00 69.69 84 PRO A CA 1
ATOM 671 C C . PRO A 1 84 ? 4.253 -5.596 -7.444 1.00 69.69 84 PRO A C 1
ATOM 673 O O . PRO A 1 84 ? 4.276 -5.303 -8.640 1.00 69.69 84 PRO A O 1
ATOM 676 N N . ILE A 1 85 ? 3.117 -5.569 -6.734 1.00 76.25 85 ILE A N 1
ATOM 677 C CA . ILE A 1 85 ? 1.845 -5.081 -7.289 1.00 76.25 85 ILE A CA 1
ATOM 678 C C . ILE A 1 85 ? 1.941 -3.591 -7.606 1.00 76.25 85 ILE A C 1
ATOM 680 O O . ILE A 1 85 ? 1.619 -3.194 -8.726 1.00 76.25 85 ILE A O 1
ATOM 684 N N . TRP A 1 86 ? 2.400 -2.779 -6.649 1.00 75.75 86 TRP A N 1
ATOM 685 C CA . TRP A 1 86 ? 2.588 -1.348 -6.874 1.00 75.75 86 TRP A CA 1
ATOM 686 C C . TRP A 1 86 ? 3.626 -1.086 -7.952 1.00 75.75 86 TRP A C 1
ATOM 688 O O . TRP A 1 86 ? 3.403 -0.213 -8.783 1.00 75.75 86 TRP A O 1
ATOM 698 N N . ASP A 1 87 ? 4.693 -1.878 -8.005 1.00 71.94 87 ASP A N 1
ATOM 699 C CA . ASP A 1 87 ? 5.733 -1.712 -9.012 1.00 71.94 87 ASP A CA 1
ATOM 700 C C . ASP A 1 87 ? 5.211 -1.951 -10.437 1.00 71.94 87 ASP A C 1
ATOM 702 O O . ASP A 1 87 ? 5.394 -1.114 -11.324 1.00 71.94 87 ASP A O 1
ATOM 706 N N . LYS A 1 88 ? 4.423 -3.016 -10.646 1.00 75.25 88 LYS A N 1
ATOM 707 C CA . LYS A 1 88 ? 3.714 -3.231 -11.920 1.00 75.25 88 LYS A CA 1
ATOM 708 C C . LYS A 1 88 ? 2.707 -2.124 -12.226 1.00 75.25 88 LYS A C 1
ATOM 710 O O . LYS A 1 88 ? 2.608 -1.707 -13.376 1.00 75.25 88 LYS A O 1
ATOM 715 N N . LEU A 1 89 ? 1.960 -1.650 -11.229 1.00 78.88 89 LEU A N 1
ATOM 716 C CA . LEU A 1 89 ? 0.978 -0.574 -11.397 1.00 78.88 89 LEU A CA 1
ATOM 717 C C . LEU A 1 89 ? 1.645 0.734 -11.818 1.00 78.88 89 LEU A C 1
ATOM 719 O O . LEU A 1 89 ? 1.217 1.355 -12.789 1.00 78.88 89 LEU A O 1
ATOM 723 N N . PHE A 1 90 ? 2.715 1.130 -11.130 1.00 74.12 90 PHE A N 1
ATOM 724 C CA . PHE A 1 90 ? 3.498 2.308 -11.477 1.00 74.12 90 PHE A CA 1
ATOM 725 C C . PHE A 1 90 ? 4.124 2.159 -12.859 1.00 74.12 90 PHE A C 1
ATOM 727 O O . PHE A 1 90 ? 4.052 3.092 -13.658 1.00 74.12 90 PHE A O 1
ATOM 734 N N . TYR A 1 91 ? 4.673 0.987 -13.176 1.00 71.81 91 TYR A N 1
ATOM 735 C CA . TYR A 1 91 ? 5.208 0.721 -14.503 1.00 71.81 91 TYR A CA 1
ATOM 736 C C . TYR A 1 91 ? 4.132 0.871 -15.583 1.00 71.81 91 TYR A C 1
ATOM 738 O O . TYR A 1 91 ? 4.334 1.622 -16.522 1.00 71.81 91 TYR A O 1
ATOM 746 N N . VAL A 1 92 ? 2.953 0.264 -15.445 1.00 78.88 92 VAL A N 1
ATOM 747 C CA . VAL A 1 92 ? 1.885 0.374 -16.457 1.00 78.88 92 VAL 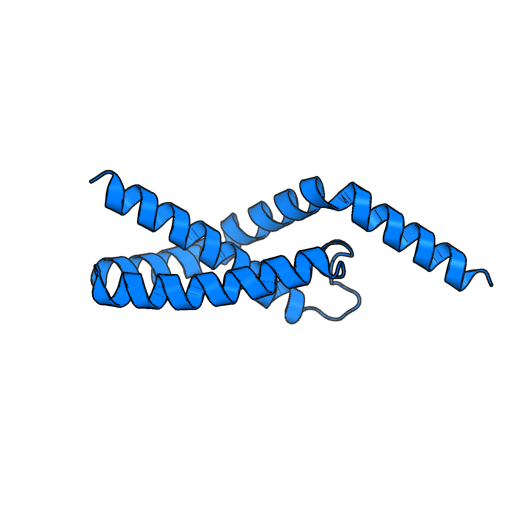A CA 1
ATOM 748 C C . VAL A 1 92 ? 1.342 1.803 -16.577 1.00 78.88 92 VAL A C 1
ATOM 750 O O . VAL A 1 92 ? 1.150 2.297 -17.686 1.00 78.88 92 VAL A O 1
ATOM 753 N N . LEU A 1 93 ? 1.116 2.488 -15.453 1.00 75.75 93 LEU A N 1
ATOM 754 C CA . LEU A 1 93 ? 0.524 3.830 -15.443 1.00 75.75 93 LEU A CA 1
ATOM 755 C C . LEU A 1 93 ? 1.493 4.917 -15.923 1.00 75.75 93 LEU A C 1
ATOM 757 O O . LEU A 1 93 ? 1.061 5.922 -16.490 1.00 75.75 93 LEU A O 1
ATOM 761 N N . PHE A 1 94 ? 2.797 4.736 -15.701 1.00 70.25 94 PHE A N 1
ATOM 762 C CA . PHE A 1 94 ? 3.805 5.768 -15.948 1.00 70.25 94 PHE A CA 1
ATOM 763 C C . PHE A 1 94 ? 4.925 5.343 -16.913 1.00 70.25 94 PHE A C 1
ATOM 765 O O . PHE A 1 94 ? 5.789 6.175 -17.206 1.00 70.25 94 PHE A O 1
ATOM 772 N N . ALA A 1 95 ? 4.905 4.129 -17.478 1.00 65.88 95 ALA A N 1
ATOM 773 C CA . ALA A 1 95 ? 5.807 3.705 -18.562 1.00 65.88 95 ALA A CA 1
ATOM 774 C C . ALA A 1 95 ? 5.874 4.716 -19.722 1.00 65.88 95 ALA A C 1
ATOM 776 O O . ALA A 1 95 ? 6.992 5.076 -20.102 1.00 65.88 95 ALA A O 1
ATOM 777 N N . PRO A 1 96 ? 4.751 5.288 -20.214 1.00 62.22 96 PRO A N 1
ATOM 778 C CA . PRO A 1 96 ? 4.801 6.276 -21.296 1.00 62.22 96 PRO A CA 1
ATOM 779 C C . PRO A 1 96 ? 5.583 7.544 -20.915 1.00 62.22 96 PRO A C 1
ATOM 781 O O . PRO A 1 96 ? 6.230 8.179 -21.747 1.00 62.22 96 PRO A O 1
ATOM 784 N N . GLN A 1 97 ? 5.557 7.926 -19.633 1.00 58.56 97 GLN A N 1
ATOM 785 C CA . GLN A 1 97 ? 6.286 9.093 -19.129 1.00 58.56 97 GLN A CA 1
ATOM 786 C C . GLN A 1 97 ? 7.765 8.770 -18.863 1.00 58.56 97 GLN A C 1
ATOM 788 O O . GLN A 1 97 ? 8.623 9.634 -19.070 1.00 58.56 97 GLN A O 1
ATOM 793 N N . ALA A 1 98 ? 8.078 7.537 -18.454 1.00 56.34 98 ALA A N 1
ATOM 794 C CA . ALA A 1 98 ? 9.441 7.068 -18.211 1.00 56.34 98 ALA A CA 1
ATOM 795 C C . ALA A 1 98 ? 10.274 6.972 -19.504 1.00 56.34 98 ALA A C 1
ATOM 797 O O . ALA A 1 98 ? 11.428 7.413 -19.510 1.00 56.34 98 ALA A O 1
ATOM 798 N N . GLU A 1 99 ? 9.685 6.514 -20.614 1.00 57.16 99 GLU A N 1
ATOM 799 C CA . GLU A 1 99 ? 10.344 6.503 -21.933 1.00 57.16 99 GLU A CA 1
ATOM 800 C C . GLU A 1 99 ? 10.679 7.919 -22.428 1.00 57.16 99 GLU A C 1
ATOM 802 O O . GLU A 1 99 ? 11.771 8.165 -22.954 1.00 57.16 99 GLU A O 1
ATOM 807 N N . SER A 1 100 ? 9.788 8.890 -22.186 1.00 53.75 100 SER A N 1
ATOM 808 C CA . SER A 1 100 ? 10.023 10.296 -22.552 1.00 53.75 100 SER A CA 1
ATOM 809 C C . SER A 1 100 ? 11.223 10.903 -21.805 1.00 53.75 100 SER A C 1
ATOM 811 O O . SER A 1 100 ? 11.997 11.688 -22.367 1.00 53.75 100 SER A O 1
ATOM 813 N N . LEU A 1 101 ? 11.429 10.500 -20.544 1.00 55.44 101 LEU A N 1
ATOM 814 C CA . LEU A 1 101 ? 12.563 10.922 -19.723 1.00 55.44 101 LEU A CA 1
ATOM 815 C C . LEU A 1 101 ? 13.862 10.245 -20.173 1.00 55.44 101 LEU A C 1
ATOM 817 O O . LEU A 1 101 ? 14.910 10.901 -20.196 1.00 55.44 101 LEU A O 1
ATOM 821 N N . GLU A 1 102 ? 13.809 8.976 -20.584 1.00 55.53 102 GLU A N 1
ATOM 822 C CA . GLU A 1 102 ? 14.973 8.268 -21.120 1.00 55.53 102 GLU A CA 1
ATOM 823 C C . GLU A 1 102 ? 15.426 8.857 -22.468 1.00 55.53 102 GLU A C 1
ATOM 825 O O . GLU A 1 102 ? 16.618 9.131 -22.658 1.00 55.53 102 GLU A O 1
ATOM 830 N N . GLN A 1 103 ? 14.488 9.179 -23.367 1.00 55.34 103 GLN A N 1
ATOM 831 C CA . GLN A 1 103 ? 14.789 9.868 -24.628 1.00 55.34 103 GLN A CA 1
ATOM 832 C C . GLN A 1 103 ? 15.409 11.254 -24.403 1.00 55.34 103 GLN A C 1
ATOM 834 O O . GLN A 1 103 ? 16.386 11.622 -25.070 1.00 55.34 103 GLN A O 1
ATOM 839 N N . LYS A 1 104 ? 14.901 12.019 -23.429 1.00 54.31 104 LYS A N 1
ATOM 840 C CA . LYS A 1 104 ? 15.444 13.343 -23.082 1.00 54.31 104 LYS A CA 1
ATOM 841 C C . LYS A 1 104 ? 16.863 13.239 -22.508 1.00 54.31 104 LYS A C 1
ATOM 843 O O . LYS A 1 104 ? 17.722 14.057 -22.843 1.00 54.31 104 LYS A O 1
ATOM 848 N N . LYS A 1 105 ? 17.142 12.207 -21.703 1.00 54.66 105 LYS A N 1
ATOM 849 C CA . LYS A 1 105 ? 18.478 11.937 -21.141 1.00 54.66 105 LYS A CA 1
ATOM 850 C C . LYS A 1 105 ? 19.472 11.479 -22.217 1.00 54.66 105 LYS A C 1
ATOM 852 O O . LYS A 1 105 ? 20.597 11.975 -22.242 1.00 54.66 105 LYS A O 1
ATOM 857 N N . ARG A 1 106 ? 19.055 10.613 -23.153 1.00 53.91 106 ARG A N 1
ATOM 858 C CA . ARG A 1 106 ? 19.884 10.182 -24.299 1.00 53.91 106 ARG A CA 1
ATOM 859 C C . ARG A 1 106 ? 20.215 11.334 -25.254 1.00 53.91 106 ARG A C 1
ATOM 861 O O . ARG A 1 106 ? 21.352 11.423 -25.708 1.00 53.91 106 ARG A O 1
ATOM 868 N N . ARG A 1 107 ? 19.280 12.261 -25.503 1.00 53.03 107 ARG A N 1
ATOM 869 C CA . ARG A 1 107 ? 19.549 13.481 -26.294 1.00 53.03 107 ARG A CA 1
ATOM 870 C C . ARG A 1 107 ? 20.541 14.432 -25.618 1.00 53.03 107 ARG A C 1
ATOM 872 O O . ARG A 1 107 ? 21.344 15.041 -26.313 1.00 53.03 107 ARG A O 1
ATOM 879 N N . LYS A 1 108 ? 20.523 14.536 -24.285 1.00 51.78 108 LYS A N 1
ATOM 880 C CA . LYS A 1 108 ? 21.442 15.403 -23.527 1.00 51.78 108 L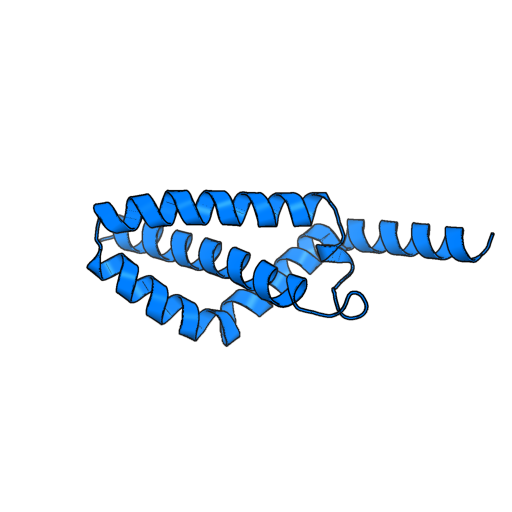YS A CA 1
ATOM 881 C C . LYS A 1 108 ? 22.863 14.834 -23.401 1.00 51.78 108 LYS A C 1
ATOM 883 O O . LYS A 1 108 ? 23.778 15.596 -23.155 1.00 51.78 108 LYS A O 1
ATOM 888 N N . LYS A 1 109 ? 23.043 13.518 -23.568 1.00 50.34 109 LYS A N 1
ATOM 889 C CA . LYS A 1 109 ? 24.357 12.844 -23.536 1.00 50.34 109 LYS A CA 1
ATOM 890 C C . LYS A 1 109 ? 25.073 12.833 -24.900 1.00 50.34 109 LYS A C 1
ATOM 892 O O . LYS A 1 109 ? 26.215 12.404 -24.976 1.00 50.34 109 LYS A O 1
ATOM 897 N N . ARG A 1 110 ? 24.377 13.230 -25.975 1.00 51.16 110 ARG A N 1
ATOM 898 C CA . ARG A 1 110 ? 24.886 13.310 -27.360 1.00 51.16 110 ARG A CA 1
ATOM 899 C C . ARG A 1 110 ? 25.237 14.740 -27.810 1.00 51.16 110 ARG A C 1
ATOM 901 O O . ARG A 1 110 ? 25.686 14.899 -28.939 1.00 51.16 110 ARG A O 1
ATOM 908 N N . LYS A 1 111 ? 24.991 15.748 -26.973 1.00 44.88 1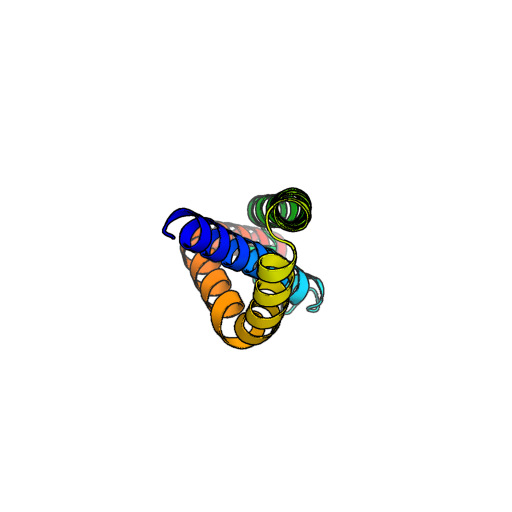11 LYS A N 1
ATOM 909 C CA . LYS A 1 111 ? 25.487 17.122 -27.131 1.00 44.88 111 LYS A CA 1
ATOM 910 C C . LYS A 1 111 ? 26.600 17.343 -26.122 1.00 44.88 111 LYS A C 1
ATOM 912 O O . LYS A 1 111 ? 27.507 18.124 -26.456 1.00 44.88 111 LYS A O 1
#

Secondary structure (DSSP, 8-state):
-HHHHHHHHHHHHHHHHHHHHHHHHHS-TTTS-GGGGSHHHHHHHHHHHHHHHHHHHHHHHH-HHHHHHHHHHHHHHIIIIIHHHHHHHHHHHHHHHHHHHHHHHHHHT--

Sequence (111 aa):
MATKIIVSTVFLLILGLVMTKGTHEKDNIQETPLVYRNPTVQYILKLSILLFIGFSGFLLFYDWKLFIGLLFVGILTAKFTTIPIWDKLFYVLFAPQAESLEQKKRRKKRK

Organism: NCBI:txid1121429

pLDDT: mean 73.95, std 12.77, range [44.88, 90.31]

Foldseek 3Di:
DVVLVVLLVVLLLLLLLLVLCVVLVPDDPVPRQLLCVDVVSVVVSVVSVVVNVVSLVVCCVVPVVSSVVSVVVSVVCSVPPSNVVVVVVSCVVCVVVSVVVVVVVVVVVVD

Radius of gyration: 16.69 Å; chains: 1; bounding box: 44×28×45 Å